Protein AF-A0A7X6UI08-F1 (afdb_monomer)

Radius of gyration: 12.11 Å; Cα contacts (8 Å, |Δi|>4): 87; chains: 1; bounding box: 25×22×37 Å

Structure (mmCIF, N/CA/C/O backbone):
data_AF-A0A7X6UI08-F1
#
_entry.id   AF-A0A7X6UI08-F1
#
loop_
_atom_site.group_PDB
_atom_site.id
_atom_site.type_symbol
_atom_site.label_atom_id
_atom_site.label_alt_id
_atom_site.label_comp_id
_atom_site.label_asym_id
_atom_site.label_entity_id
_atom_site.label_seq_id
_atom_site.pdbx_PDB_ins_code
_atom_site.Cartn_x
_atom_site.Cartn_y
_atom_site.Cartn_z
_atom_site.occupancy
_atom_site.B_iso_or_equiv
_atom_site.auth_seq_id
_atom_site.auth_comp_id
_atom_site.auth_asym_id
_atom_site.auth_atom_id
_atom_site.pdbx_PDB_model_num
ATOM 1 N N . MET A 1 1 ? -6.249 8.222 14.377 1.00 52.03 1 MET A N 1
ATOM 2 C CA . MET A 1 1 ? -4.806 7.986 14.593 1.00 52.03 1 MET A CA 1
ATOM 3 C C . MET A 1 1 ? -4.562 6.517 14.302 1.00 52.03 1 MET A C 1
ATOM 5 O O . MET A 1 1 ? -4.950 5.702 15.127 1.00 52.03 1 MET A O 1
ATOM 9 N N . ILE A 1 2 ? -4.041 6.185 13.118 1.00 53.62 2 ILE A N 1
ATOM 10 C CA . ILE A 1 2 ? -3.660 4.807 12.770 1.00 53.62 2 ILE A CA 1
ATOM 11 C C . ILE A 1 2 ? -2.427 4.464 13.605 1.00 53.62 2 ILE A C 1
ATOM 13 O O . ILE A 1 2 ? -1.469 5.245 13.616 1.00 53.62 2 ILE A O 1
ATOM 17 N N . LYS A 1 3 ? -2.443 3.359 14.353 1.00 59.69 3 LYS A N 1
ATOM 18 C CA . LYS A 1 3 ? -1.241 2.946 15.078 1.00 59.69 3 LYS A CA 1
ATOM 19 C C . LYS A 1 3 ? -0.328 2.207 14.095 1.00 59.69 3 LYS A C 1
ATOM 21 O O . LYS A 1 3 ? -0.799 1.328 13.381 1.00 59.69 3 LYS A O 1
ATOM 26 N N . PRO A 1 4 ? 0.980 2.506 14.061 1.00 58.00 4 PRO A N 1
ATOM 27 C CA . PRO A 1 4 ? 1.916 1.812 13.172 1.00 58.00 4 PRO A CA 1
ATOM 28 C C . PRO A 1 4 ? 2.035 0.305 13.471 1.00 58.00 4 PRO A C 1
ATOM 30 O O . PRO A 1 4 ? 2.505 -0.441 12.623 1.00 58.00 4 PRO A O 1
ATOM 33 N N . ASP A 1 5 ? 1.575 -0.145 14.643 1.00 63.06 5 ASP A N 1
ATOM 34 C CA . ASP A 1 5 ? 1.490 -1.562 15.033 1.00 63.06 5 ASP A CA 1
ATOM 35 C C . ASP A 1 5 ? 0.371 -2.332 14.299 1.00 63.06 5 ASP A C 1
ATOM 37 O O . ASP A 1 5 ? 0.301 -3.556 14.344 1.00 63.06 5 ASP A O 1
ATOM 41 N N . GLU A 1 6 ? -0.510 -1.621 13.592 1.00 75.50 6 GLU A N 1
ATOM 42 C CA . GLU A 1 6 ? -1.661 -2.197 12.897 1.00 75.50 6 GLU A CA 1
ATOM 43 C C . GLU A 1 6 ? -1.397 -2.393 11.399 1.00 75.50 6 GLU A C 1
ATOM 45 O O . GLU A 1 6 ? -2.296 -2.842 10.698 1.00 75.50 6 GLU A O 1
ATOM 50 N N . ILE A 1 7 ? -0.195 -2.079 10.891 1.00 81.12 7 ILE A N 1
ATOM 51 C CA . ILE A 1 7 ? 0.159 -2.215 9.469 1.00 81.12 7 ILE A CA 1
ATOM 52 C C . ILE A 1 7 ? 1.251 -3.275 9.281 1.00 81.12 7 ILE A C 1
ATOM 54 O O . ILE A 1 7 ? 2.384 -3.125 9.733 1.00 81.12 7 ILE A O 1
ATOM 58 N N . PHE A 1 8 ? 0.932 -4.330 8.536 1.00 85.75 8 PHE A N 1
ATOM 59 C CA . PHE A 1 8 ? 1.823 -5.444 8.227 1.00 85.75 8 PHE A CA 1
ATOM 60 C C . PHE A 1 8 ? 2.209 -5.433 6.753 1.00 85.75 8 PHE A C 1
ATOM 62 O O . PHE A 1 8 ? 1.380 -5.696 5.886 1.00 85.75 8 PHE A O 1
ATOM 69 N N . LEU A 1 9 ? 3.488 -5.194 6.462 1.00 85.12 9 LEU A N 1
ATOM 70 C CA . LEU A 1 9 ? 4.022 -5.263 5.104 1.00 85.12 9 LEU A CA 1
ATOM 71 C C . LEU A 1 9 ? 4.592 -6.654 4.806 1.00 85.12 9 LEU A C 1
ATOM 73 O O . LEU A 1 9 ? 5.444 -7.156 5.541 1.00 85.12 9 LEU A O 1
ATOM 77 N N . ARG A 1 10 ? 4.161 -7.271 3.705 1.00 88.06 10 ARG A N 1
ATOM 78 C CA . ARG A 1 10 ? 4.616 -8.598 3.274 1.00 88.06 10 ARG A CA 1
ATOM 79 C C . ARG A 1 10 ? 4.992 -8.589 1.799 1.00 88.06 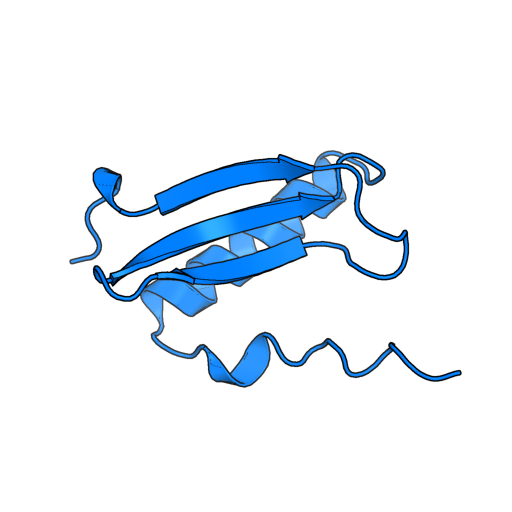10 ARG A C 1
ATOM 81 O O . ARG A 1 10 ? 4.199 -8.208 0.945 1.00 88.06 10 ARG A O 1
ATOM 88 N N . TYR A 1 11 ? 6.187 -9.078 1.489 1.00 86.38 11 TYR A N 1
ATOM 89 C CA . TYR A 1 11 ? 6.614 -9.303 0.111 1.00 86.38 11 TYR A CA 1
ATOM 90 C C . TYR A 1 11 ? 6.279 -10.735 -0.286 1.00 86.38 11 TYR A C 1
ATOM 92 O O . TYR A 1 11 ? 6.751 -11.687 0.333 1.00 86.38 11 TYR A O 1
ATOM 100 N N . VAL A 1 12 ? 5.447 -10.892 -1.309 1.00 85.75 12 VAL A N 1
ATOM 101 C CA . VAL A 1 12 ? 4.968 -12.196 -1.779 1.00 85.75 12 VAL A CA 1
ATOM 102 C C . VAL A 1 12 ? 5.097 -12.288 -3.293 1.00 85.75 12 VAL A C 1
ATOM 104 O O . VAL A 1 12 ? 4.981 -11.292 -4.005 1.00 85.75 12 VAL A O 1
ATOM 107 N N . ALA A 1 13 ? 5.370 -13.484 -3.811 1.00 83.88 13 ALA A N 1
ATOM 108 C CA . ALA A 1 13 ? 5.412 -13.716 -5.250 1.00 83.88 13 ALA A CA 1
ATOM 109 C C . ALA A 1 13 ? 3.978 -13.817 -5.793 1.00 83.88 13 ALA A C 1
ATOM 111 O O . ALA A 1 13 ? 3.391 -14.895 -5.832 1.00 83.88 13 ALA A O 1
ATOM 112 N N . LEU A 1 14 ? 3.410 -12.679 -6.190 1.00 80.69 14 LEU A N 1
ATOM 113 C CA . LEU A 1 14 ? 2.069 -12.602 -6.769 1.00 80.69 14 LEU A CA 1
ATOM 114 C C . LEU A 1 14 ? 2.127 -12.725 -8.304 1.00 80.69 14 LEU A C 1
ATOM 116 O O . LEU A 1 14 ? 3.198 -12.573 -8.916 1.00 80.69 14 LEU A O 1
ATOM 120 N N . PRO A 1 15 ? 0.989 -13.003 -8.966 1.00 81.75 15 PRO A N 1
ATOM 121 C CA . PRO A 1 15 ? 0.886 -12.889 -10.417 1.00 81.75 15 PRO A CA 1
ATOM 122 C C . PRO A 1 15 ? 1.392 -11.522 -10.890 1.00 81.75 15 PRO A C 1
ATOM 124 O O . PRO A 1 15 ? 1.165 -10.517 -10.222 1.00 81.75 15 PRO A O 1
ATOM 127 N N . ALA A 1 16 ? 2.070 -11.467 -12.039 1.00 75.50 16 ALA A N 1
ATOM 128 C CA . ALA A 1 16 ? 2.648 -10.223 -12.567 1.00 75.50 16 ALA A CA 1
ATOM 129 C C . ALA A 1 16 ? 1.598 -9.137 -12.884 1.00 75.50 16 ALA A C 1
ATOM 131 O O . ALA A 1 16 ? 1.950 -7.994 -13.134 1.00 75.50 16 ALA A O 1
ATOM 132 N N . THR A 1 17 ? 0.314 -9.481 -12.862 1.00 76.31 17 THR A N 1
ATOM 133 C CA . THR A 1 17 ? -0.812 -8.553 -13.001 1.00 76.31 17 THR A CA 1
ATOM 134 C C . THR A 1 17 ? -1.120 -7.791 -11.711 1.00 76.31 17 THR A C 1
ATOM 136 O O . THR A 1 17 ? -1.712 -6.719 -11.759 1.00 76.31 17 THR A O 1
ATOM 139 N N . ILE A 1 18 ? -0.685 -8.301 -10.555 1.00 78.31 18 ILE A N 1
ATOM 140 C CA . ILE A 1 18 ? -0.920 -7.693 -9.245 1.00 78.31 18 ILE A CA 1
ATOM 141 C C . ILE A 1 18 ? 0.366 -7.017 -8.778 1.00 78.31 18 ILE A C 1
ATOM 143 O O . ILE A 1 18 ? 1.378 -7.685 -8.570 1.00 78.31 18 ILE A O 1
ATOM 147 N N . ARG A 1 19 ? 0.338 -5.692 -8.60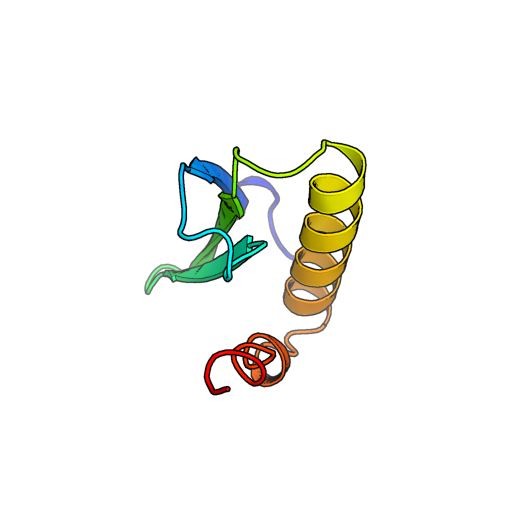3 1.00 81.12 19 ARG A N 1
ATOM 148 C CA . ARG A 1 19 ? 1.487 -4.912 -8.096 1.00 81.12 19 ARG A CA 1
ATOM 149 C C . ARG A 1 19 ? 1.546 -4.909 -6.571 1.00 81.12 19 ARG A C 1
ATOM 151 O O . ARG A 1 19 ? 2.620 -5.071 -5.991 1.00 81.12 19 ARG A O 1
ATOM 158 N N . GLY A 1 20 ? 0.383 -4.801 -5.944 1.00 80.19 20 GLY A N 1
ATOM 159 C CA . GLY A 1 20 ? 0.197 -4.937 -4.512 1.00 80.19 20 GLY A CA 1
ATOM 160 C C . GLY A 1 20 ? -1.279 -5.095 -4.164 1.00 80.19 20 GLY A C 1
ATOM 161 O O . GLY A 1 20 ? -2.137 -4.977 -5.039 1.00 80.19 20 GLY A O 1
ATOM 162 N N . LEU A 1 21 ? -1.550 -5.429 -2.910 1.00 80.38 21 LEU A N 1
ATOM 163 C CA . LEU A 1 21 ? -2.886 -5.652 -2.374 1.00 80.38 21 LEU A CA 1
ATOM 164 C C . LEU A 1 21 ? -2.909 -5.228 -0.907 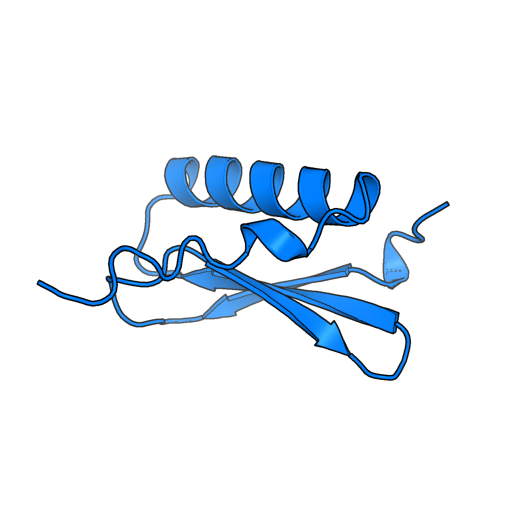1.00 80.38 21 LEU A C 1
ATOM 166 O O . LEU A 1 21 ? -2.080 -5.705 -0.137 1.00 80.38 21 LEU A O 1
ATOM 170 N N . THR A 1 22 ? -3.888 -4.420 -0.512 1.00 83.31 22 THR A N 1
ATOM 171 C CA . THR A 1 22 ? -4.160 -4.129 0.901 1.00 83.31 22 THR A CA 1
ATOM 172 C C . THR A 1 22 ? -5.407 -4.864 1.357 1.00 83.31 22 THR A C 1
ATOM 174 O O . THR A 1 22 ? -6.454 -4.795 0.716 1.00 83.31 22 THR A O 1
ATOM 177 N N . VAL A 1 23 ? -5.293 -5.574 2.475 1.00 82.81 23 VAL A N 1
ATOM 178 C CA . VAL A 1 23 ? -6.382 -6.315 3.111 1.00 82.81 23 VAL A CA 1
ATOM 179 C C . VAL A 1 23 ? -6.508 -5.832 4.544 1.00 82.81 23 VAL A C 1
ATOM 181 O O . VAL A 1 23 ? -5.541 -5.890 5.299 1.00 82.81 23 VAL A O 1
ATOM 184 N N . GLN A 1 24 ? -7.689 -5.367 4.927 1.00 83.38 24 GLN A N 1
ATOM 185 C CA . GLN A 1 24 ? -8.003 -5.123 6.328 1.00 83.38 24 GLN A CA 1
ATOM 186 C C . GLN A 1 24 ? -8.579 -6.402 6.940 1.00 83.38 24 GLN A C 1
ATOM 188 O O . GLN A 1 24 ? -9.473 -7.015 6.361 1.00 83.38 24 GLN A O 1
ATOM 193 N N . ASP A 1 25 ? -8.039 -6.806 8.082 1.00 81.75 25 ASP A N 1
ATOM 194 C CA . ASP A 1 25 ? -8.523 -7.946 8.856 1.00 81.75 25 ASP A CA 1
ATOM 195 C C . ASP A 1 25 ? -9.721 -7.553 9.743 1.00 81.75 25 ASP A C 1
ATOM 197 O O . ASP A 1 25 ? -9.957 -6.367 9.989 1.00 81.75 25 ASP A O 1
ATOM 201 N N . GLU A 1 26 ? -10.461 -8.535 10.264 1.00 77.94 26 GLU A N 1
ATOM 202 C CA . GLU A 1 26 ? -11.620 -8.322 11.149 1.00 77.94 26 GLU A CA 1
ATOM 203 C C . GLU A 1 26 ? -11.232 -7.606 12.455 1.00 77.94 26 GLU A C 1
ATOM 205 O O . GLU A 1 26 ? -12.044 -6.903 13.056 1.00 77.94 26 GLU A O 1
ATOM 210 N N . GLU A 1 27 ? -9.964 -7.721 12.864 1.00 79.81 27 GLU A N 1
ATOM 211 C CA . GLU A 1 27 ? -9.383 -6.988 13.995 1.00 79.81 27 GLU A CA 1
ATOM 212 C C . GLU A 1 27 ? -9.029 -5.518 13.676 1.00 79.81 27 GLU A C 1
ATOM 214 O O . GLU A 1 27 ? -8.527 -4.806 14.544 1.00 79.81 27 GLU A O 1
ATOM 219 N N . GLY A 1 28 ? -9.237 -5.051 12.440 1.00 75.19 28 GLY A N 1
ATOM 220 C CA . GLY A 1 28 ? -8.886 -3.695 12.001 1.00 75.19 28 GLY A CA 1
ATOM 221 C C . GLY A 1 28 ? -7.415 -3.508 11.610 1.00 75.19 28 GLY A C 1
ATOM 222 O O . GLY A 1 28 ? -7.003 -2.386 11.319 1.00 75.19 28 GLY A O 1
ATOM 223 N N . LYS A 1 29 ? -6.631 -4.593 11.561 1.00 83.31 29 LYS A N 1
ATOM 224 C CA . LYS A 1 29 ? -5.224 -4.598 11.128 1.00 83.31 29 LYS A CA 1
ATOM 225 C C . LYS A 1 29 ? -5.123 -4.570 9.601 1.00 83.31 29 LYS A C 1
ATOM 227 O O . LYS A 1 29 ? -5.771 -5.358 8.919 1.00 83.31 29 LYS A O 1
ATOM 232 N N . TYR A 1 30 ? -4.265 -3.718 9.059 1.00 84.69 30 TYR A N 1
ATOM 233 C CA . TYR A 1 30 ? -3.991 -3.592 7.632 1.00 84.69 30 TYR A CA 1
ATOM 234 C C . TYR A 1 30 ? -2.816 -4.478 7.221 1.00 84.69 30 TYR A C 1
ATOM 236 O O . TYR A 1 30 ? -1.708 -4.343 7.723 1.00 84.69 30 TYR A O 1
ATOM 244 N N . ASN A 1 31 ? -3.032 -5.371 6.266 1.00 86.62 31 ASN A N 1
ATOM 245 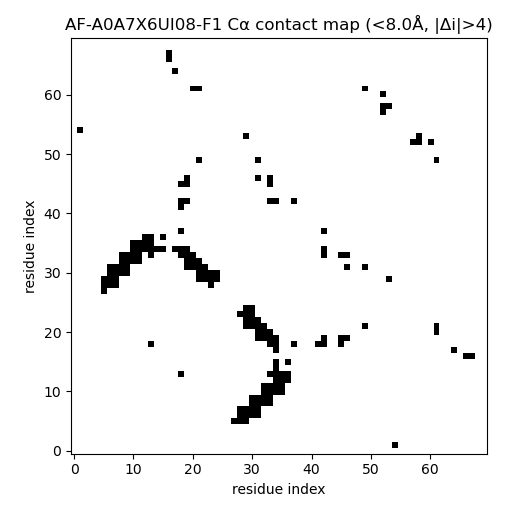C CA . ASN A 1 31 ? -2.004 -6.203 5.658 1.00 86.62 31 ASN A CA 1
ATOM 246 C C . ASN A 1 31 ? -1.759 -5.722 4.227 1.00 86.62 31 ASN A C 1
ATOM 248 O O . ASN A 1 31 ? -2.636 -5.836 3.375 1.00 86.62 31 ASN A O 1
ATOM 252 N N . ILE A 1 32 ? -0.561 -5.211 3.962 1.00 86.56 32 ILE A N 1
ATOM 253 C CA . ILE A 1 32 ? -0.124 -4.759 2.644 1.00 86.56 32 ILE A CA 1
ATOM 254 C C . ILE A 1 32 ? 0.780 -5.835 2.046 1.00 86.56 32 ILE A C 1
ATOM 256 O O . ILE A 1 32 ? 1.854 -6.140 2.567 1.00 86.56 32 ILE A O 1
ATOM 260 N N . TYR A 1 33 ? 0.361 -6.400 0.925 1.00 85.88 33 TYR A N 1
ATOM 261 C CA . TYR A 1 33 ? 1.099 -7.392 0.160 1.00 85.88 33 TYR A CA 1
ATOM 262 C C . TYR A 1 33 ? 1.700 -6.724 -1.070 1.00 85.88 33 TYR A C 1
ATOM 264 O O . TYR A 1 33 ? 0.967 -6.243 -1.926 1.00 85.88 33 TYR A O 1
ATOM 272 N N . LEU A 1 34 ? 3.024 -6.713 -1.194 1.00 85.31 34 LEU A N 1
ATOM 273 C CA . LEU A 1 34 ? 3.719 -6.209 -2.378 1.00 85.31 34 LEU A CA 1
ATOM 274 C C . LEU A 1 34 ? 4.249 -7.369 -3.209 1.00 85.31 34 LEU A C 1
ATOM 276 O O . LEU A 1 34 ? 4.809 -8.336 -2.681 1.00 85.31 34 LEU A O 1
ATOM 280 N N . ASN A 1 35 ? 4.095 -7.273 -4.527 1.00 86.31 35 ASN A N 1
ATOM 281 C CA . ASN A 1 35 ? 4.554 -8.329 -5.410 1.00 86.31 35 ASN A CA 1
ATOM 282 C C . ASN A 1 35 ? 6.073 -8.285 -5.575 1.00 86.31 35 ASN A C 1
ATOM 284 O O . ASN A 1 35 ? 6.583 -7.489 -6.358 1.00 86.31 35 ASN A O 1
ATOM 288 N N . SER A 1 36 ? 6.790 -9.204 -4.930 1.00 85.56 36 SER A N 1
ATOM 289 C CA . SER A 1 36 ? 8.259 -9.287 -4.935 1.00 85.56 36 SER A CA 1
ATOM 290 C C . SER A 1 36 ? 8.906 -9.399 -6.328 1.00 85.56 36 SER A C 1
ATOM 292 O O . SER A 1 36 ? 10.126 -9.308 -6.431 1.00 85.56 36 SER A O 1
ATOM 294 N N . ARG A 1 37 ? 8.125 -9.617 -7.395 1.00 83.88 37 ARG A N 1
ATOM 295 C CA . ARG A 1 37 ? 8.599 -9.679 -8.788 1.00 83.88 37 ARG A CA 1
ATOM 296 C C . ARG A 1 37 ? 8.830 -8.303 -9.421 1.00 83.88 37 ARG A C 1
ATOM 298 O O . ARG A 1 37 ? 9.457 -8.230 -10.473 1.00 83.88 37 ARG A O 1
ATOM 305 N N . PHE A 1 38 ? 8.318 -7.232 -8.815 1.00 81.31 38 PHE A N 1
ATOM 306 C CA . PHE A 1 38 ? 8.509 -5.859 -9.289 1.00 81.31 38 PHE A CA 1
ATOM 307 C C . 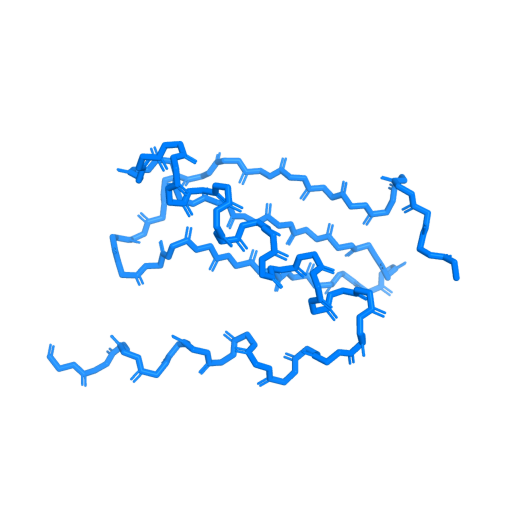PHE A 1 38 ? 9.738 -5.187 -8.671 1.00 81.31 38 PHE A C 1
ATOM 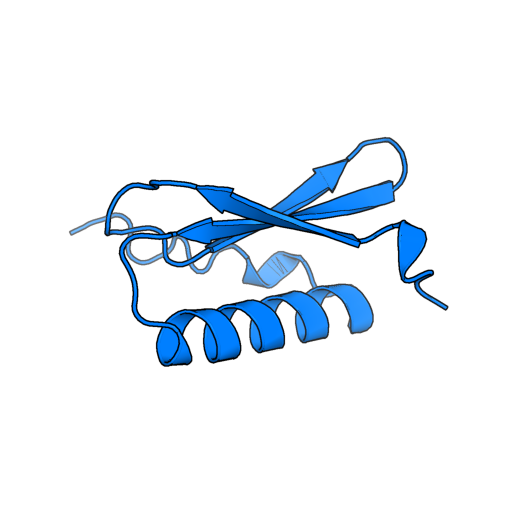309 O O . PHE A 1 38 ? 10.296 -5.649 -7.679 1.00 81.31 38 PHE A O 1
ATOM 316 N N . THR A 1 39 ? 10.160 -4.076 -9.276 1.00 82.69 39 THR A N 1
ATOM 317 C CA . THR A 1 39 ? 11.275 -3.263 -8.782 1.00 82.69 39 THR A CA 1
ATOM 318 C C . THR A 1 39 ? 10.904 -2.504 -7.512 1.00 82.69 39 THR A C 1
ATOM 320 O O . THR A 1 39 ? 9.748 -2.129 -7.311 1.00 82.69 39 THR A O 1
ATOM 323 N N . HIS A 1 40 ? 11.919 -2.186 -6.705 1.00 79.06 40 HIS A N 1
ATOM 324 C CA . HIS A 1 40 ? 11.768 -1.402 -5.479 1.00 79.06 40 HIS A CA 1
ATOM 325 C C . HIS A 1 40 ? 11.048 -0.065 -5.717 1.00 79.06 40 HIS A C 1
ATOM 327 O O . HIS A 1 40 ? 10.203 0.335 -4.930 1.00 79.06 40 HIS A O 1
ATOM 333 N N . GLU A 1 41 ? 11.308 0.606 -6.842 1.00 82.06 41 GLU A N 1
ATOM 334 C CA . GLU A 1 41 ? 10.631 1.866 -7.174 1.00 82.06 41 GLU A CA 1
ATOM 335 C C . GLU A 1 41 ? 9.119 1.676 -7.407 1.00 82.06 41 GLU A C 1
ATOM 337 O O . GLU A 1 41 ? 8.304 2.489 -6.969 1.00 82.06 41 GLU A O 1
ATOM 342 N N . SER A 1 42 ? 8.730 0.566 -8.044 1.00 78.06 42 SER A N 1
ATOM 343 C CA . SER A 1 42 ? 7.318 0.202 -8.225 1.00 78.06 42 SER A CA 1
ATOM 344 C C . SER A 1 42 ? 6.662 -0.159 -6.892 1.00 78.06 42 SER A C 1
ATOM 346 O O . SER A 1 42 ? 5.504 0.189 -6.661 1.00 78.06 42 SER A O 1
ATOM 348 N N . HIS A 1 43 ? 7.403 -0.821 -5.999 1.00 81.06 43 HIS A N 1
ATOM 349 C CA . HIS A 1 43 ? 6.963 -1.117 -4.635 1.00 81.06 43 HIS A CA 1
ATOM 350 C C . HIS A 1 43 ? 6.736 0.142 -3.822 1.00 81.06 43 HIS A C 1
ATOM 352 O O . HIS A 1 43 ? 5.689 0.251 -3.203 1.00 81.06 43 HIS A O 1
ATOM 358 N N . THR A 1 44 ? 7.660 1.102 -3.857 1.00 82.06 44 THR A N 1
ATOM 359 C CA . THR A 1 44 ? 7.523 2.359 -3.114 1.00 82.06 44 THR A CA 1
ATOM 360 C C . THR A 1 44 ? 6.299 3.142 -3.573 1.00 82.06 44 THR A C 1
ATOM 362 O O . THR A 1 44 ? 5.523 3.583 -2.732 1.00 82.06 44 THR A O 1
ATOM 365 N N . LYS A 1 45 ? 6.073 3.252 -4.891 1.00 81.25 45 LYS A N 1
ATOM 366 C CA . LYS A 1 45 ? 4.875 3.918 -5.432 1.00 81.25 45 LYS A CA 1
ATOM 367 C C . LYS A 1 45 ? 3.595 3.199 -5.013 1.00 81.25 45 LYS A C 1
ATOM 369 O O . LYS A 1 45 ? 2.659 3.843 -4.564 1.00 81.25 45 LYS A O 1
ATOM 374 N N . THR A 1 46 ? 3.572 1.871 -5.120 1.00 81.06 46 THR A N 1
ATOM 375 C CA . THR A 1 46 ? 2.405 1.071 -4.715 1.00 81.06 46 THR A CA 1
ATOM 376 C C . THR A 1 46 ? 2.138 1.233 -3.219 1.00 81.06 46 THR A C 1
ATOM 378 O O . THR A 1 46 ? 1.031 1.565 -2.832 1.00 81.06 46 THR A O 1
ATOM 381 N N . LEU A 1 47 ? 3.163 1.094 -2.378 1.00 82.00 47 LEU A N 1
ATOM 382 C CA . LEU A 1 47 ? 3.049 1.233 -0.929 1.00 82.00 47 LEU A CA 1
ATOM 383 C C . LEU A 1 47 ? 2.558 2.620 -0.514 1.00 82.00 47 LEU A C 1
ATOM 385 O O . LEU A 1 47 ? 1.700 2.720 0.352 1.00 82.00 47 LEU A O 1
ATOM 389 N N . GLN A 1 48 ? 3.090 3.679 -1.126 1.00 82.38 48 GLN A N 1
ATOM 390 C CA . GLN A 1 48 ? 2.662 5.045 -0.841 1.00 82.38 48 GLN A CA 1
ATOM 391 C C . GLN A 1 48 ? 1.179 5.239 -1.168 1.00 82.38 48 GLN A C 1
ATOM 393 O O . GLN A 1 48 ? 0.443 5.730 -0.319 1.00 82.38 48 GLN A O 1
ATOM 398 N N . HIS A 1 49 ? 0.733 4.754 -2.330 1.00 78.94 49 HIS A N 1
ATOM 399 C CA . HIS A 1 49 ? -0.682 4.756 -2.695 1.00 78.94 49 HIS A CA 1
ATOM 400 C C . HIS A 1 49 ? -1.544 4.008 -1.665 1.00 78.94 49 HIS A C 1
ATOM 402 O O . HIS A 1 49 ? -2.547 4.542 -1.201 1.00 78.94 49 HIS A O 1
ATOM 408 N N . GLU A 1 50 ? -1.151 2.795 -1.268 1.00 75.19 50 GLU A N 1
ATOM 409 C CA . GLU A 1 50 ? -1.895 2.006 -0.277 1.00 75.19 50 GLU A CA 1
ATOM 410 C C . GLU A 1 50 ? -1.954 2.695 1.100 1.00 75.19 50 GLU A C 1
ATOM 412 O O . GLU A 1 50 ? -2.997 2.686 1.754 1.00 75.19 50 GLU A O 1
ATOM 417 N N . LEU A 1 51 ? -0.866 3.338 1.534 1.00 79.19 51 LEU A N 1
ATOM 418 C CA . LEU A 1 51 ? -0.822 4.101 2.785 1.00 79.19 51 LEU A CA 1
ATOM 419 C C . LEU A 1 51 ? -1.736 5.332 2.741 1.00 79.19 51 LEU A C 1
ATOM 421 O O . LEU A 1 51 ? -2.456 5.579 3.707 1.00 79.19 51 LEU A O 1
ATOM 425 N N . GLU A 1 52 ? -1.765 6.062 1.623 1.00 78.88 52 GLU A N 1
ATOM 426 C CA . GLU A 1 52 ? -2.688 7.188 1.427 1.00 78.88 52 GLU A CA 1
ATOM 427 C C . GLU A 1 52 ? -4.157 6.737 1.494 1.00 78.88 52 GLU A C 1
ATOM 429 O O . GLU A 1 52 ? -4.997 7.444 2.053 1.00 78.88 52 GLU A O 1
ATOM 434 N N . HIS A 1 53 ? -4.476 5.536 0.994 1.00 73.19 53 HIS A N 1
ATOM 435 C CA . HIS A 1 53 ? -5.812 4.947 1.131 1.00 73.19 53 HIS A CA 1
ATOM 436 C C . HIS A 1 53 ? -6.157 4.595 2.583 1.00 73.19 53 HIS A C 1
ATOM 438 O O . HIS A 1 53 ? -7.278 4.869 3.016 1.00 73.19 53 HIS A O 1
ATOM 444 N N . ILE A 1 54 ? -5.205 4.033 3.336 1.00 75.44 54 ILE A N 1
ATOM 445 C CA . ILE A 1 54 ? -5.382 3.700 4.758 1.00 75.44 54 ILE A CA 1
ATOM 446 C C . ILE A 1 54 ? -5.601 4.968 5.594 1.00 75.44 54 ILE A C 1
ATOM 448 O O . ILE A 1 54 ? -6.502 4.998 6.430 1.00 75.44 54 ILE A O 1
ATOM 452 N N . GLU A 1 55 ? -4.825 6.032 5.360 1.00 76.12 55 GLU A N 1
ATOM 453 C CA . GLU A 1 55 ? -5.001 7.310 6.065 1.00 76.12 55 GLU A CA 1
ATOM 454 C C . GLU A 1 55 ? -6.287 8.040 5.659 1.00 76.12 55 GLU A C 1
ATOM 456 O O . GLU A 1 55 ? -6.955 8.639 6.503 1.00 76.12 55 GLU A O 1
ATOM 461 N N . GLY A 1 56 ? -6.653 7.973 4.376 1.00 69.94 56 GLY A N 1
ATOM 462 C CA . GLY A 1 56 ? -7.856 8.604 3.831 1.00 69.94 56 GLY A CA 1
ATOM 463 C C . GLY A 1 56 ? -9.152 7.830 4.081 1.00 69.94 56 GLY A C 1
ATOM 464 O O . GLY A 1 56 ? -10.224 8.341 3.761 1.00 69.94 56 GLY A O 1
ATOM 465 N N . ASN A 1 57 ? -9.074 6.611 4.630 1.00 63.62 57 ASN A N 1
ATOM 466 C CA . ASN A 1 57 ? -10.200 5.688 4.809 1.00 63.62 57 ASN A CA 1
ATOM 467 C C . ASN A 1 57 ? -10.965 5.389 3.492 1.00 63.62 57 ASN A C 1
ATOM 469 O O . ASN A 1 57 ? -12.120 4.957 3.513 1.00 63.62 57 ASN A O 1
ATOM 473 N N . ASP A 1 58 ? -10.316 5.624 2.344 1.00 61.66 58 ASP A N 1
ATOM 474 C CA . ASP A 1 58 ? -10.862 5.511 0.987 1.00 61.66 58 ASP A CA 1
ATOM 475 C C . ASP A 1 58 ? -10.433 4.172 0.371 1.00 61.66 58 ASP A C 1
ATOM 477 O O . ASP A 1 58 ? -9.681 4.105 -0.601 1.00 61.66 58 ASP A O 1
ATOM 481 N N . PHE A 1 59 ? -10.914 3.073 0.960 1.00 60.28 59 PHE A N 1
ATOM 482 C CA . PHE A 1 59 ? -10.626 1.703 0.504 1.00 60.28 59 PHE A CA 1
ATOM 483 C C . PHE A 1 59 ? -11.330 1.332 -0.816 1.00 60.28 59 PHE A C 1
ATOM 485 O O . PHE A 1 59 ? -11.098 0.258 -1.368 1.00 60.28 59 PHE A O 1
ATOM 492 N N . SER A 1 60 ? -12.167 2.219 -1.370 1.00 50.66 60 SER A N 1
ATOM 493 C CA . SER A 1 60 ? -12.907 1.974 -2.620 1.00 50.66 60 SER A CA 1
ATOM 494 C C . SER A 1 60 ? -12.024 1.938 -3.874 1.00 50.66 60 SER A C 1
ATOM 496 O O . SER A 1 60 ? -12.456 1.442 -4.915 1.00 50.66 60 SER A O 1
ATOM 498 N N . LYS A 1 61 ? -10.786 2.440 -3.805 1.00 50.16 61 LYS A N 1
ATOM 499 C CA . LYS A 1 61 ? -9.871 2.515 -4.958 1.00 50.16 61 LYS A CA 1
ATOM 500 C C . LYS A 1 61 ? -8.896 1.346 -5.090 1.00 50.16 61 LYS A C 1
ATOM 502 O O . LYS A 1 61 ? -8.271 1.223 -6.143 1.00 50.16 61 LYS A O 1
ATOM 507 N N . ALA A 1 62 ? -8.854 0.432 -4.116 1.00 50.84 62 ALA A N 1
ATOM 508 C CA . ALA A 1 62 ? -8.121 -0.833 -4.239 1.00 50.84 62 ALA A CA 1
ATOM 509 C C . ALA A 1 62 ? -8.638 -1.699 -5.414 1.00 50.84 62 ALA A C 1
ATOM 511 O O . ALA A 1 62 ? -7.943 -2.586 -5.901 1.00 50.84 62 ALA A O 1
ATOM 512 N N . LEU A 1 63 ? -9.824 -1.381 -5.953 1.00 46.75 63 LEU A N 1
ATOM 513 C CA . LEU A 1 63 ? -10.380 -1.914 -7.200 1.00 46.75 63 LEU A CA 1
ATOM 514 C C . LEU A 1 63 ? -9.749 -1.331 -8.486 1.00 46.75 63 LEU A C 1
ATOM 516 O O . LEU A 1 63 ? -10.379 -1.356 -9.542 1.00 46.75 63 LEU A O 1
ATOM 520 N N . HIS A 1 64 ? -8.476 -0.916 -8.470 1.00 46.78 64 HIS A N 1
ATOM 521 C CA . HIS A 1 64 ? -7.658 -0.922 -9.699 1.00 46.78 64 HIS A CA 1
ATOM 522 C C . HIS A 1 64 ? -7.199 -2.344 -10.097 1.00 46.78 64 HIS A C 1
ATOM 524 O O . HIS A 1 64 ? -6.327 -2.529 -10.935 1.00 46.78 64 HIS A O 1
ATOM 530 N N . ILE A 1 65 ? -7.921 -3.356 -9.611 1.00 48.75 65 ILE A N 1
ATOM 531 C CA . ILE A 1 65 ? -8.190 -4.667 -10.231 1.00 48.75 65 ILE A CA 1
ATOM 532 C C . ILE A 1 65 ? -8.990 -4.494 -11.557 1.00 48.75 65 ILE A C 1
ATOM 534 O O . ILE A 1 65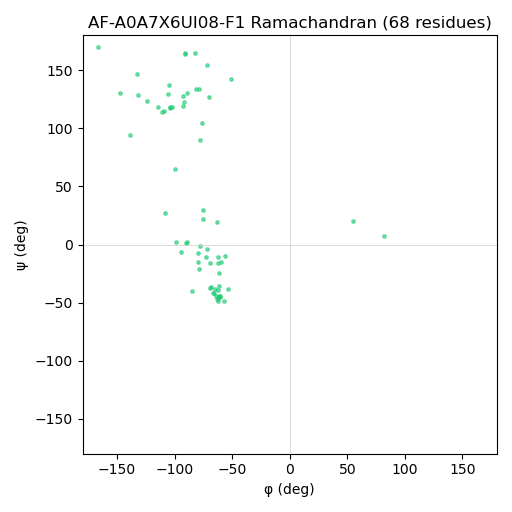 ? -9.645 -5.409 -12.038 1.00 48.75 65 ILE A O 1
ATOM 538 N N . LYS A 1 66 ?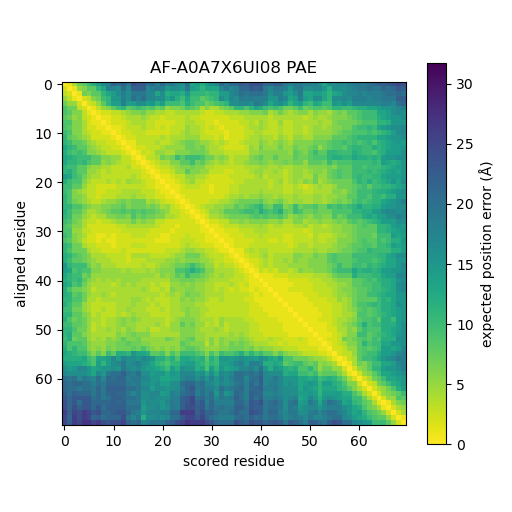 -8.994 -3.306 -12.179 1.00 41.94 66 LYS A N 1
ATOM 539 C CA . LYS A 1 66 ? -9.706 -3.044 -13.440 1.00 41.94 66 LYS A CA 1
ATOM 540 C C . LYS A 1 66 ? -8.883 -3.309 -14.702 1.00 41.94 66 LYS A C 1
ATOM 542 O O . LYS A 1 66 ? -9.427 -3.192 -15.792 1.00 41.94 66 LYS A O 1
ATOM 547 N N . ASP A 1 67 ? -7.642 -3.762 -14.554 1.00 45.56 67 ASP A N 1
ATOM 548 C CA . ASP A 1 67 ? -6.812 -4.270 -15.655 1.00 45.56 67 ASP A CA 1
ATOM 549 C C . ASP A 1 67 ? -6.632 -5.804 -15.589 1.00 45.56 67 ASP A C 1
ATOM 551 O O . ASP A 1 67 ? -5.632 -6.343 -16.055 1.00 45.56 67 ASP A O 1
ATOM 555 N N . ILE A 1 68 ? -7.590 -6.533 -14.991 1.00 52.75 68 ILE A N 1
ATOM 556 C CA . ILE A 1 68 ? -7.583 -8.014 -14.960 1.00 52.75 68 ILE A CA 1
ATOM 557 C C . ILE A 1 68 ? -8.297 -8.643 -16.169 1.00 52.75 68 ILE A C 1
ATOM 559 O O . ILE A 1 68 ? -8.313 -9.861 -16.292 1.00 52.75 68 ILE A O 1
ATOM 563 N N . GLU A 1 69 ? -8.798 -7.867 -17.132 1.00 45.44 69 GLU A N 1
ATOM 564 C CA . GLU A 1 69 ? -9.269 -8.445 -18.399 1.00 45.44 69 GLU A CA 1
ATOM 565 C C . GLU A 1 69 ? -8.871 -7.603 -19.615 1.00 45.44 69 GLU A C 1
ATOM 567 O O . GLU A 1 69 ? -9.597 -6.695 -20.029 1.00 45.44 69 GLU A O 1
ATOM 572 N N . LYS A 1 70 ? -7.740 -7.966 -20.235 1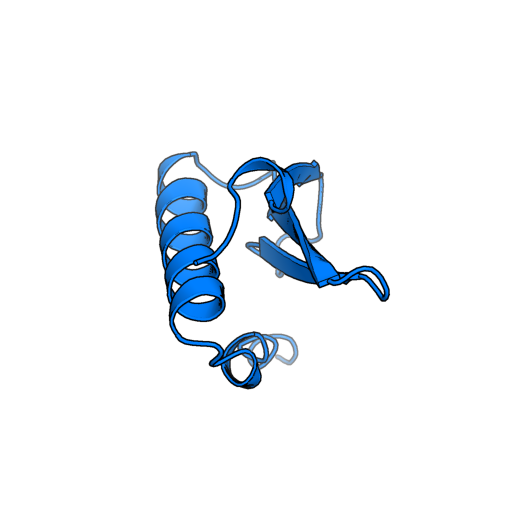.00 36.62 70 LYS A N 1
ATOM 573 C CA . LYS A 1 70 ? -7.711 -8.258 -21.675 1.00 36.62 70 LYS A CA 1
ATOM 574 C C . LYS A 1 70 ? -6.523 -9.115 -22.096 1.00 36.62 70 LYS A C 1
ATOM 576 O O . LYS A 1 70 ? -5.408 -8.872 -21.588 1.00 36.62 70 LYS A O 1
#

pLDDT: mean 73.23, std 13.91, range [36.62, 88.06]

Solvent-accessible surface area (backbone atoms only — not comparable to full-atom values): 4410 Å² total; per-residue (Å²): 134,87,58,78,91,39,57,45,83,41,77,40,87,53,62,93,88,46,67,57,50,79,44,73,45,98,87,69,35,36,36,38,39,36,23,62,84,57,53,70,71,58,46,51,55,49,50,52,54,53,49,54,27,64,76,64,70,49,68,81,62,74,64,70,69,72,76,77,76,130

Sequence (70 aa):
MIKPDEIFLRYVALPATIRGLTVQDEEGKYNIYLNSRFTHESHTKTLQHELEHIEGNDFSKALHIKDIEK

Foldseek 3Di:
DDDPVQEAEEEDQDPPLDQWAWDQDPVRRIYIYGHNVDDPVSVVVVVVVVVCCSVVVPPVPSVVVVPVDD

Nearest PDB structures (foldseek):
  8fmy-assembly1_A  TM=5.726E-01  e=6.109E+00  Mojiang virus
  7sem-assembly1_F  TM=4.000E-01  e=5.704E+00  human metapneumovirus
  6cs2-assembly1_A  TM=2.623E-01  e=2.505E+00  Severe acute respiratory syndrome-related coronavirus
  6eai-assembly1_B  TM=3.136E-01  e=4.336E+00  human respiratory syncytial virus
  7q9j-assembly1_C  TM=2.710E-01  e=3.530E+00  Severe acute respiratory syndrome coronavirus 2

Mean predicted aligned error: 8.34 Å

Secondary structure (DSSP, 8-state):
---GGGEEEEEE---TT-SEEEEE-TTS-EEEEEETTS-HHHHHHHHHHHHHHHHHT-GGGGG-GGGS--